Protein AF-A0A3N5PKM7-F1 (afdb_monomer_lite)

Radius of gyration: 23.69 Å; chains: 1; bounding box: 54×50×49 Å

Sequence (70 aa):
MTLDNAGGSEAHVVCDGESLARMAAGDTLDVSLAKQAVTLLHPREYNYYELLRSKLNWGRASRDRPNGRR

Secondary structure (DSSP, 8-state):
----------EEEEETTEEEEEE-TT--------SS-------TT--HHHHHHHHTTTTSTTS-------

Structure (mmCIF, N/CA/C/O backbone):
data_AF-A0A3N5PKM7-F1
#
_entry.id   AF-A0A3N5PKM7-F1
#
loop_
_atom_site.group_PDB
_atom_site.id
_atom_site.type_symbol
_atom_site.label_atom_id
_atom_site.label_alt_id
_atom_site.label_comp_id
_atom_site.label_asym_id
_atom_site.label_entity_id
_atom_site.label_seq_id
_atom_site.pdbx_PDB_ins_code
_atom_site.Cartn_x
_atom_site.Cartn_y
_atom_site.Cartn_z
_atom_site.occupancy
_atom_site.B_iso_or_equiv
_atom_site.auth_seq_id
_atom_site.auth_comp_id
_atom_site.auth_asym_id
_atom_site.auth_atom_id
_atom_site.pdbx_PDB_model_num
ATOM 1 N N . MET A 1 1 ? -28.616 27.894 23.956 1.00 36.12 1 MET A N 1
ATOM 2 C CA . MET A 1 1 ? -28.107 27.577 22.610 1.00 36.12 1 MET A CA 1
ATOM 3 C C . MET A 1 1 ? -26.795 26.848 22.816 1.00 36.12 1 MET A C 1
ATOM 5 O O . MET A 1 1 ? -25.761 27.478 22.984 1.00 36.12 1 MET A O 1
ATOM 9 N N . THR A 1 2 ? -26.884 25.538 23.024 1.00 35.53 2 THR A N 1
ATOM 10 C CA . THR A 1 2 ? -25.731 24.651 23.187 1.00 35.53 2 THR A CA 1
ATOM 11 C C . THR A 1 2 ? -25.011 24.642 21.848 1.00 35.53 2 THR A C 1
ATOM 13 O O . THR A 1 2 ? -25.630 24.370 20.827 1.00 35.53 2 THR A O 1
ATOM 16 N N . LEU A 1 3 ? -23.752 25.070 21.826 1.00 45.34 3 LEU A N 1
ATOM 17 C CA . LEU A 1 3 ? -22.928 24.941 20.635 1.00 45.34 3 LEU A CA 1
ATOM 18 C C . LEU A 1 3 ? -22.518 23.477 20.565 1.00 45.34 3 LEU A C 1
ATOM 20 O O . LEU A 1 3 ? -21.612 23.038 21.274 1.00 45.34 3 LEU A O 1
ATOM 24 N N . ASP A 1 4 ? -23.250 22.718 19.764 1.00 49.47 4 ASP A N 1
ATOM 25 C CA . ASP A 1 4 ? -22.873 21.369 19.388 1.00 49.47 4 ASP A CA 1
ATOM 26 C C . ASP A 1 4 ? -21.516 21.492 18.695 1.00 49.47 4 ASP A C 1
ATOM 28 O O . ASP A 1 4 ? -21.369 22.197 17.695 1.00 49.47 4 ASP A O 1
ATOM 32 N N . ASN A 1 5 ? -20.494 20.865 19.269 1.00 52.50 5 ASN A N 1
ATOM 33 C CA . ASN A 1 5 ? -19.182 20.744 18.658 1.00 52.50 5 ASN A CA 1
ATOM 34 C C . ASN A 1 5 ? -19.312 19.904 17.372 1.00 52.50 5 ASN A C 1
ATOM 36 O O . ASN A 1 5 ? -19.042 18.706 17.373 1.00 52.50 5 ASN A O 1
ATOM 40 N N . ALA A 1 6 ? -19.768 20.515 16.278 1.00 48.81 6 ALA A N 1
ATOM 41 C CA . ALA A 1 6 ? -19.950 19.897 14.964 1.00 48.81 6 ALA A CA 1
ATOM 42 C C . ALA A 1 6 ? -18.608 19.755 14.219 1.00 48.81 6 ALA A C 1
ATOM 44 O O . ALA A 1 6 ? -18.473 20.112 13.053 1.00 48.81 6 ALA A O 1
ATOM 45 N N . GLY A 1 7 ? -17.593 19.269 14.929 1.00 50.72 7 GLY A N 1
ATOM 46 C CA . GLY A 1 7 ? -16.224 19.112 14.447 1.00 50.72 7 GLY A CA 1
ATOM 47 C C . GLY A 1 7 ? -15.545 17.896 15.061 1.00 50.72 7 GLY A C 1
ATOM 48 O O . GLY A 1 7 ? -14.347 17.931 15.331 1.00 50.72 7 GLY A O 1
ATOM 49 N N . GLY A 1 8 ? -16.306 16.834 15.342 1.00 56.03 8 GLY A N 1
ATOM 50 C CA . GLY A 1 8 ? -15.726 15.536 15.669 1.00 56.03 8 GLY A CA 1
ATOM 51 C C . GLY A 1 8 ? -14.843 15.097 14.505 1.00 56.03 8 GLY A C 1
ATOM 52 O O . GLY A 1 8 ? -15.349 14.830 13.421 1.00 56.03 8 GLY A O 1
ATOM 53 N N . SER A 1 9 ? -13.527 15.109 14.711 1.00 69.06 9 SER A N 1
ATOM 54 C CA . SER A 1 9 ? -12.519 14.694 13.733 1.00 69.06 9 SER A CA 1
ATOM 55 C C . SER A 1 9 ? -12.682 13.203 13.420 1.00 69.06 9 SER A C 1
ATOM 57 O O . SER A 1 9 ? -12.016 12.361 14.019 1.00 69.06 9 SER A O 1
ATOM 59 N N . GLU A 1 10 ? -13.585 12.874 12.502 1.00 79.88 10 GLU A N 1
ATOM 60 C CA . GLU A 1 10 ? -13.716 11.535 11.939 1.00 79.88 10 GLU A CA 1
ATOM 61 C C . GLU A 1 10 ? -12.670 11.345 10.835 1.00 79.88 10 GLU A C 1
ATOM 63 O O . GLU A 1 10 ? -12.549 12.162 9.920 1.00 79.88 10 GLU A O 1
ATOM 68 N N . ALA A 1 11 ? -11.900 10.263 10.923 1.00 88.62 11 ALA A N 1
ATOM 69 C CA . ALA A 1 11 ? -10.937 9.878 9.899 1.00 88.62 11 ALA A CA 1
ATOM 70 C C . ALA A 1 11 ? -11.521 8.775 9.010 1.00 88.62 11 ALA A C 1
ATOM 72 O O . ALA A 1 11 ? -12.341 7.970 9.447 1.00 88.62 11 ALA A O 1
ATOM 73 N N . HIS A 1 12 ? -11.087 8.715 7.755 1.00 92.75 12 HIS A N 1
ATOM 74 C CA . HIS A 1 12 ? -11.489 7.669 6.817 1.00 92.75 12 HIS A CA 1
ATOM 75 C C . HIS A 1 12 ? -10.290 6.804 6.445 1.00 92.75 12 HIS A C 1
ATOM 77 O O . HIS A 1 12 ? -9.247 7.317 6.041 1.00 92.75 12 HIS A O 1
ATOM 83 N N . VAL A 1 13 ? -10.460 5.488 6.537 1.00 93.19 13 VAL A N 1
ATOM 84 C CA . VAL A 1 13 ? -9.492 4.507 6.046 1.00 93.19 13 VAL A CA 1
ATOM 85 C C . VAL A 1 13 ? -9.847 4.196 4.602 1.00 93.19 13 VAL A C 1
ATOM 87 O O . VAL A 1 13 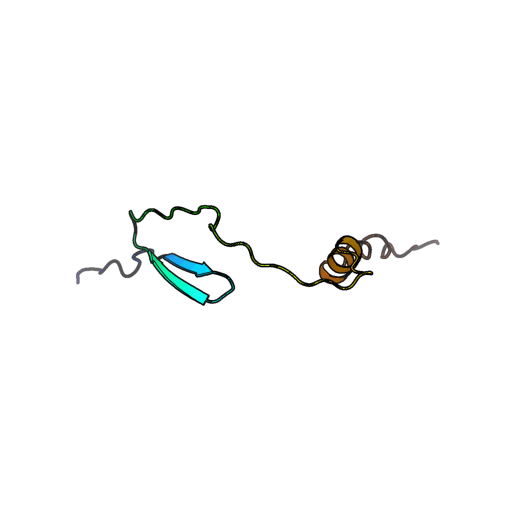? -10.944 3.712 4.313 1.00 93.19 13 VAL A O 1
ATOM 90 N N . VAL A 1 14 ? -8.925 4.496 3.694 1.00 94.56 14 VAL A N 1
ATOM 91 C CA . VAL A 1 14 ? -9.075 4.276 2.254 1.00 94.56 14 VAL A CA 1
ATOM 92 C C . VAL A 1 14 ? -7.878 3.467 1.768 1.00 94.56 14 VAL A C 1
ATOM 94 O O . VAL A 1 14 ? -6.739 3.828 2.062 1.00 94.56 14 VAL A O 1
ATOM 97 N N . CYS A 1 15 ? -8.127 2.388 1.029 1.00 93.19 15 CYS A N 1
ATOM 98 C CA . CYS A 1 15 ? -7.095 1.550 0.420 1.00 93.19 15 CYS A CA 1
ATOM 99 C C . CYS A 1 15 ? -7.305 1.526 -1.094 1.00 93.19 15 CYS A C 1
ATOM 101 O O . CYS A 1 15 ? -8.414 1.268 -1.550 1.00 93.19 15 CYS A O 1
ATOM 103 N N . ASP A 1 16 ? -6.274 1.865 -1.869 1.00 91.88 16 ASP A N 1
ATOM 104 C CA . ASP A 1 16 ? -6.314 1.934 -3.341 1.00 91.88 16 ASP A CA 1
ATOM 105 C C . ASP A 1 16 ? -7.492 2.742 -3.932 1.00 91.88 16 ASP A C 1
ATOM 107 O O . ASP A 1 16 ? -7.937 2.516 -5.055 1.00 91.88 16 ASP A O 1
ATOM 111 N N . GLY A 1 17 ? -7.975 3.740 -3.183 1.00 90.56 17 GLY A N 1
ATOM 112 C CA . GLY A 1 17 ? -9.100 4.600 -3.567 1.00 90.56 17 GLY A CA 1
ATOM 113 C C . GLY A 1 17 ? -10.474 4.109 -3.097 1.00 90.56 17 GLY A C 1
ATOM 114 O O . GLY A 1 17 ? -11.446 4.850 -3.225 1.00 90.56 17 GLY A O 1
ATOM 115 N N . GLU A 1 18 ? -10.564 2.920 -2.501 1.00 93.50 18 GLU A N 1
ATOM 116 C CA . GLU A 1 18 ? -11.794 2.378 -1.922 1.00 93.50 18 GLU A CA 1
ATOM 117 C C . GLU A 1 18 ? -11.881 2.671 -0.418 1.00 93.50 18 GLU A C 1
ATOM 119 O O . GLU A 1 18 ? -10.926 2.457 0.332 1.00 93.50 18 GLU A O 1
ATOM 124 N N . SER A 1 19 ? -13.030 3.176 0.043 1.00 91.50 19 SER A N 1
ATOM 125 C CA . SER A 1 19 ? -13.246 3.455 1.466 1.00 91.50 19 SER A CA 1
ATOM 126 C C . SER A 1 19 ? -13.552 2.167 2.224 1.00 91.50 19 SER A C 1
ATOM 128 O O . SER A 1 19 ? -14.572 1.530 1.986 1.00 91.50 19 SER A O 1
ATOM 130 N N . LEU A 1 20 ? -12.673 1.818 3.161 1.00 92.50 20 LEU A N 1
ATOM 131 C CA . LEU A 1 20 ? -12.774 0.602 3.963 1.00 92.50 20 LEU A CA 1
ATOM 132 C C . LEU A 1 20 ? -13.517 0.826 5.281 1.00 92.50 20 LEU A C 1
ATOM 134 O O . LEU A 1 20 ? -14.295 -0.024 5.704 1.00 92.50 20 LEU A O 1
ATOM 138 N N . ALA A 1 21 ? -13.250 1.946 5.959 1.00 91.56 21 ALA A N 1
ATOM 139 C CA . ALA A 1 21 ? -13.813 2.218 7.278 1.00 91.56 21 ALA A CA 1
ATOM 140 C C . ALA A 1 21 ? -13.780 3.709 7.638 1.00 91.56 21 ALA A C 1
ATOM 142 O O . ALA A 1 21 ? -13.076 4.510 7.016 1.00 91.56 21 ALA A O 1
ATOM 143 N N . ARG A 1 22 ? -14.522 4.064 8.689 1.00 92.25 22 ARG A N 1
ATOM 144 C CA . ARG A 1 22 ? -14.426 5.344 9.395 1.00 92.25 22 ARG A CA 1
ATOM 145 C C . ARG A 1 22 ? -13.870 5.093 10.793 1.00 92.25 22 ARG A C 1
ATOM 147 O O . ARG A 1 22 ? -14.203 4.080 11.398 1.00 92.25 22 ARG A O 1
ATOM 154 N N . MET A 1 23 ? -13.045 6.008 11.278 1.00 90.81 23 MET A N 1
ATOM 155 C CA . MET A 1 23 ? -12.439 5.971 12.602 1.00 90.81 23 MET A CA 1
ATOM 156 C C . MET A 1 23 ? -12.847 7.201 13.403 1.00 90.81 23 MET A C 1
ATOM 158 O O . MET A 1 23 ? -12.875 8.319 12.877 1.00 90.81 23 MET A O 1
ATOM 162 N N . ALA A 1 24 ? -13.127 6.986 14.680 1.00 90.50 24 ALA A N 1
ATOM 163 C CA . ALA A 1 24 ? -13.350 8.025 15.666 1.00 90.50 24 ALA A CA 1
ATOM 164 C C . ALA A 1 24 ? -12.067 8.313 16.463 1.00 90.50 24 ALA A C 1
ATOM 166 O O . ALA A 1 24 ? -11.072 7.585 16.410 1.00 90.50 24 ALA A O 1
ATOM 167 N N . ALA A 1 25 ? -12.087 9.398 17.236 1.00 87.81 25 ALA A N 1
ATOM 168 C CA . ALA A 1 25 ? -11.002 9.708 18.155 1.00 87.81 25 ALA A CA 1
ATOM 169 C C . ALA A 1 25 ? -10.872 8.610 19.228 1.00 87.81 25 ALA A C 1
ATOM 171 O O . ALA A 1 25 ? -11.833 8.315 19.934 1.00 87.81 25 ALA A O 1
ATOM 172 N N . GLY A 1 26 ? -9.671 8.046 19.366 1.00 88.50 26 GLY A N 1
ATOM 173 C CA . GLY A 1 26 ? -9.378 6.952 20.299 1.00 88.50 26 GLY A CA 1
ATOM 174 C C . GL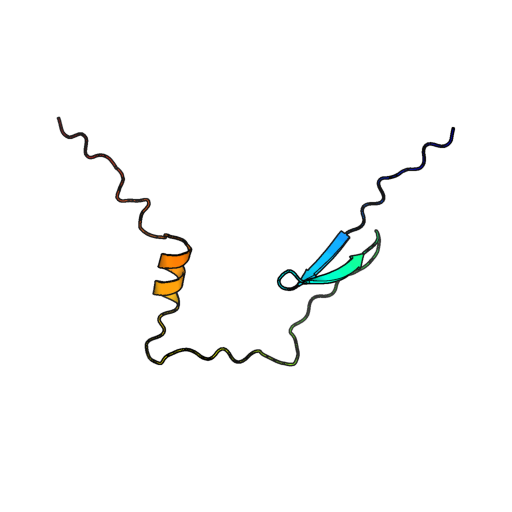Y A 1 26 ? -9.290 5.571 19.644 1.00 88.50 26 GLY A C 1
ATOM 175 O O . GLY A 1 26 ? -8.773 4.649 20.272 1.00 88.50 26 GLY A O 1
ATOM 176 N N . ASP A 1 27 ? -9.712 5.436 18.385 1.00 89.38 27 ASP A N 1
ATOM 177 C CA . ASP A 1 27 ? -9.537 4.195 17.631 1.00 89.38 27 ASP A CA 1
ATOM 178 C C . ASP A 1 27 ? -8.061 3.964 17.273 1.00 89.38 27 ASP A C 1
ATOM 180 O O . ASP A 1 27 ? -7.288 4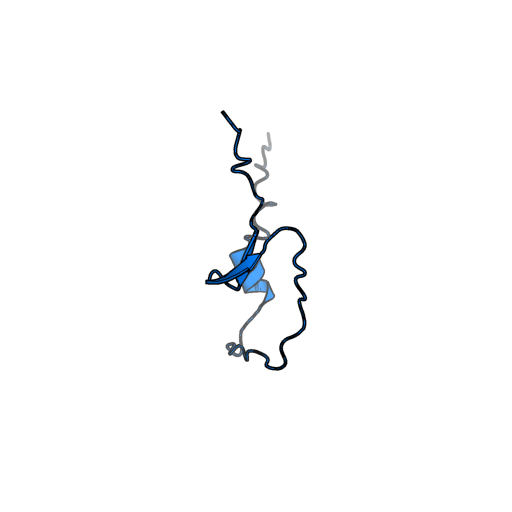.902 17.063 1.00 89.38 27 ASP A O 1
ATOM 184 N N . THR A 1 28 ? -7.671 2.692 17.169 1.00 92.69 28 THR A N 1
ATOM 185 C CA . THR A 1 28 ? -6.319 2.276 16.768 1.00 92.69 28 THR A CA 1
ATOM 186 C C . THR A 1 28 ? -6.367 1.581 15.410 1.00 92.69 28 THR A C 1
ATOM 188 O O . THR A 1 28 ? -7.221 0.727 15.178 1.00 92.69 28 THR A O 1
ATOM 191 N N . LEU A 1 29 ? -5.450 1.952 14.512 1.00 92.25 29 LEU A N 1
ATOM 192 C CA . LEU A 1 29 ? -5.276 1.325 13.203 1.00 92.25 29 LEU A CA 1
ATOM 193 C C . LEU A 1 29 ? -3.972 0.528 13.183 1.00 92.25 29 LEU A C 1
ATOM 195 O O . LEU A 1 29 ? -2.890 1.112 13.224 1.00 92.25 29 LEU A O 1
ATOM 199 N N . ASP A 1 30 ? -4.085 -0.789 13.045 1.00 94.38 30 ASP A N 1
ATOM 200 C CA . ASP A 1 30 ? -2.944 -1.687 12.890 1.00 94.38 30 ASP A CA 1
ATOM 201 C C . ASP A 1 30 ? -2.752 -2.077 11.422 1.00 94.38 30 ASP A C 1
ATOM 203 O O . ASP A 1 30 ? -3.616 -2.696 10.798 1.00 94.38 30 ASP A O 1
ATOM 207 N N . VAL A 1 31 ? -1.585 -1.744 10.866 1.00 94.38 31 VAL A N 1
ATOM 208 C CA . VAL A 1 31 ? -1.197 -2.113 9.499 1.00 94.38 31 VAL A CA 1
ATOM 209 C C . VAL A 1 31 ? -0.173 -3.237 9.565 1.00 94.38 31 VAL A C 1
ATOM 211 O O . VAL A 1 31 ? 0.898 -3.089 10.150 1.00 94.38 31 VAL A O 1
ATOM 214 N N . SER A 1 32 ? -0.494 -4.368 8.943 1.00 95.88 32 SER A N 1
ATOM 215 C CA . SER A 1 32 ? 0.382 -5.538 8.888 1.00 95.88 32 SER A CA 1
ATOM 216 C C . SER A 1 32 ? 0.509 -6.065 7.463 1.00 95.88 32 SER A C 1
ATOM 218 O O . SER A 1 32 ? -0.315 -5.773 6.595 1.00 95.88 32 SER A O 1
ATOM 220 N N . LEU A 1 33 ? 1.571 -6.833 7.210 1.00 95.62 33 LEU A N 1
ATOM 221 C CA . LEU A 1 33 ? 1.759 -7.482 5.919 1.00 95.62 33 LEU A CA 1
ATOM 222 C C . LEU A 1 33 ? 0.633 -8.500 5.686 1.00 95.62 33 LEU A C 1
ATOM 224 O O . LEU A 1 33 ? 0.404 -9.385 6.515 1.00 95.62 33 LEU A O 1
ATOM 228 N N . ALA A 1 34 ? -0.043 -8.398 4.542 1.00 93.75 34 ALA A N 1
ATOM 229 C CA . ALA A 1 34 ? -1.059 -9.363 4.149 1.00 93.75 34 ALA A CA 1
ATOM 230 C C . ALA A 1 34 ? -0.451 -10.767 3.991 1.00 93.75 34 ALA A C 1
ATOM 232 O O . ALA A 1 34 ? 0.669 -10.932 3.506 1.00 93.75 34 ALA A O 1
ATOM 233 N N . LYS A 1 35 ? -1.214 -11.802 4.362 1.00 95.94 35 LYS A N 1
ATOM 234 C CA . LYS A 1 35 ? -0.784 -13.202 4.192 1.00 95.94 35 LYS A CA 1
ATOM 235 C C . LYS A 1 35 ? -0.677 -13.595 2.718 1.00 95.94 35 LYS A C 1
ATOM 237 O O . LYS A 1 35 ? 0.085 -14.492 2.373 1.00 95.94 35 LYS A O 1
ATOM 242 N N . GLN A 1 36 ? -1.467 -12.952 1.864 1.00 95.44 36 GLN A N 1
ATOM 243 C CA . GLN A 1 36 ? -1.512 -13.179 0.429 1.00 95.44 36 GLN A CA 1
ATOM 244 C C . GLN A 1 36 ? -0.805 -12.036 -0.299 1.00 95.44 36 GLN A C 1
ATOM 246 O O . GLN A 1 36 ? -1.069 -10.865 -0.033 1.00 95.44 36 GLN A O 1
ATOM 251 N N . ALA A 1 37 ? 0.067 -12.387 -1.243 1.00 94.12 37 ALA A N 1
ATOM 252 C CA . ALA A 1 37 ? 0.742 -11.432 -2.110 1.00 94.12 37 ALA A CA 1
ATOM 253 C C . ALA A 1 37 ? 0.083 -11.396 -3.492 1.00 94.12 37 ALA A C 1
ATOM 255 O O . ALA A 1 37 ? -0.361 -12.421 -4.013 1.00 94.12 37 ALA A O 1
ATOM 256 N N . VAL A 1 38 ? 0.068 -10.216 -4.107 1.00 92.69 38 VAL A N 1
ATOM 257 C CA . VAL A 1 38 ? -0.379 -10.051 -5.491 1.00 92.69 38 VAL A CA 1
ATOM 258 C C . VAL A 1 38 ? 0.762 -10.432 -6.433 1.00 92.69 38 VAL A C 1
ATOM 260 O O . VAL A 1 38 ? 1.872 -9.912 -6.323 1.00 92.69 38 VAL A O 1
ATOM 263 N N . THR A 1 39 ? 0.496 -11.327 -7.386 1.00 92.19 39 THR A N 1
ATOM 264 C CA . THR A 1 39 ? 1.434 -11.634 -8.473 1.00 92.19 39 THR A CA 1
ATOM 265 C C . THR A 1 39 ? 1.229 -10.649 -9.615 1.00 92.19 39 THR A C 1
ATOM 267 O O . THR A 1 39 ? 0.219 -10.691 -10.314 1.00 92.19 39 THR A O 1
ATOM 270 N N . LEU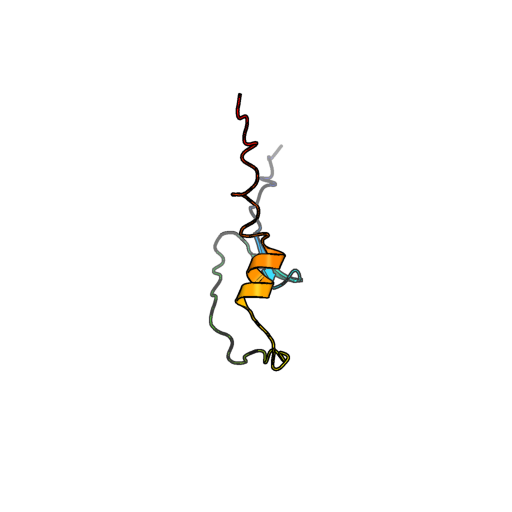 A 1 40 ? 2.203 -9.765 -9.822 1.00 88.81 40 LEU A N 1
ATOM 271 C CA . LEU A 1 40 ? 2.203 -8.846 -10.954 1.00 88.81 40 LEU A CA 1
ATOM 272 C C . LEU A 1 40 ? 2.855 -9.521 -12.163 1.00 88.81 40 LEU A C 1
ATOM 274 O O . LEU A 1 40 ? 4.037 -9.865 -12.131 1.00 88.81 40 LEU A O 1
ATOM 278 N N . LEU A 1 41 ? 2.089 -9.700 -13.238 1.00 89.50 41 LEU A N 1
ATOM 279 C CA . LEU A 1 41 ? 2.613 -10.205 -14.504 1.00 89.50 41 LEU A CA 1
ATOM 280 C C . LEU A 1 41 ? 3.331 -9.075 -15.240 1.00 89.50 41 LEU A C 1
ATOM 282 O O . LEU A 1 41 ? 2.734 -8.038 -15.527 1.00 89.50 41 LEU A O 1
ATOM 286 N N . HIS A 1 42 ? 4.602 -9.288 -15.570 1.00 82.88 42 HIS A N 1
ATOM 287 C CA . HIS A 1 42 ? 5.392 -8.336 -16.339 1.00 82.88 42 HIS A CA 1
ATOM 288 C C . HIS A 1 42 ? 5.941 -8.979 -17.624 1.00 82.88 42 HIS A C 1
ATOM 290 O O . HIS A 1 42 ? 6.328 -10.151 -17.615 1.00 82.88 42 HIS A O 1
ATOM 296 N N . PRO A 1 43 ? 6.001 -8.234 -18.744 1.00 85.44 43 PRO A N 1
ATOM 297 C CA . PRO A 1 43 ? 6.707 -8.674 -19.945 1.00 85.44 43 PRO A CA 1
ATOM 298 C C . PRO A 1 43 ? 8.182 -9.005 -19.661 1.00 85.44 43 PRO A C 1
ATOM 300 O O . PRO A 1 43 ? 8.781 -8.475 -18.724 1.00 85.44 43 PRO A O 1
ATOM 303 N N . ARG A 1 44 ? 8.800 -9.855 -20.495 1.00 80.50 44 ARG A N 1
ATOM 304 C CA . ARG A 1 44 ? 10.222 -10.240 -20.347 1.00 80.50 44 ARG A CA 1
ATOM 305 C C . ARG A 1 44 ? 11.177 -9.044 -20.422 1.00 80.50 44 ARG A C 1
ATOM 307 O O . ARG A 1 44 ? 12.226 -9.063 -19.794 1.00 80.50 44 ARG A O 1
ATOM 314 N N . GLU A 1 45 ? 10.789 -8.013 -21.161 1.00 82.12 45 GLU A N 1
ATOM 315 C CA . GLU A 1 45 ? 11.556 -6.780 -21.381 1.00 82.12 45 GLU A CA 1
ATOM 316 C C . GLU A 1 45 ? 11.147 -5.656 -20.411 1.00 82.12 45 GLU A C 1
ATOM 318 O O . GLU A 1 45 ? 11.439 -4.485 -20.635 1.00 82.12 45 GLU A O 1
ATOM 323 N N . TYR A 1 46 ? 10.434 -5.983 -19.329 1.00 79.69 46 TYR A N 1
ATOM 324 C CA . TYR A 1 46 ? 9.944 -4.981 -18.391 1.00 79.69 46 TYR A CA 1
ATOM 325 C C . TYR A 1 46 ? 11.086 -4.333 -17.597 1.00 79.69 46 TYR A C 1
ATOM 327 O O . TYR A 1 46 ? 11.694 -4.955 -16.725 1.00 79.69 46 TYR A O 1
ATOM 335 N N . ASN A 1 47 ? 11.336 -3.049 -17.861 1.00 82.75 47 ASN A N 1
ATOM 336 C CA . ASN A 1 47 ? 12.297 -2.237 -17.124 1.00 82.75 47 ASN A CA 1
ATOM 337 C C . ASN A 1 47 ? 11.578 -1.292 -16.150 1.00 82.75 47 ASN A C 1
ATOM 339 O O . ASN A 1 47 ? 11.094 -0.218 -16.520 1.00 82.75 47 ASN A O 1
ATOM 343 N N . TYR A 1 48 ? 11.546 -1.686 -14.874 1.00 82.50 48 TYR A N 1
ATOM 344 C CA . TYR A 1 48 ? 10.915 -0.912 -13.801 1.00 82.50 48 TYR A CA 1
ATOM 345 C C . TYR A 1 48 ? 11.456 0.524 -13.710 1.00 82.50 48 TYR A C 1
ATOM 347 O O . TYR A 1 48 ? 10.689 1.472 -13.536 1.00 82.50 48 TYR A O 1
ATOM 355 N N . TYR A 1 49 ? 12.769 0.709 -13.869 1.00 84.06 49 TYR A N 1
ATOM 356 C CA . TYR A 1 49 ? 13.403 2.020 -13.729 1.00 84.06 49 TYR A CA 1
ATOM 357 C C . TYR A 1 49 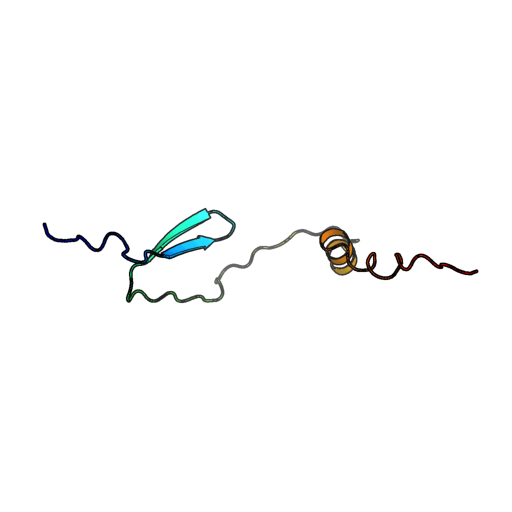? 13.105 2.951 -14.905 1.00 84.06 49 TYR A C 1
ATOM 359 O O . TYR A 1 49 ? 12.949 4.153 -14.700 1.00 84.06 49 TYR A O 1
ATOM 367 N N . GLU A 1 50 ? 13.021 2.430 -16.129 1.00 83.00 50 GLU A N 1
ATOM 368 C CA . GLU A 1 50 ? 12.607 3.226 -17.292 1.00 83.00 50 GLU A CA 1
ATOM 369 C C . GLU A 1 50 ? 11.162 3.694 -17.162 1.00 83.00 50 GLU A C 1
ATOM 371 O O . GLU A 1 50 ? 10.887 4.885 -17.336 1.00 83.00 50 GLU A O 1
ATOM 376 N N . 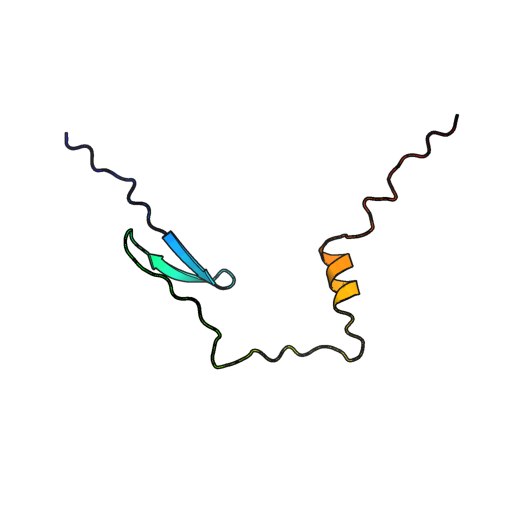LEU A 1 51 ? 10.257 2.792 -16.769 1.00 84.62 51 LEU A N 1
ATOM 377 C CA . LEU A 1 51 ? 8.859 3.143 -16.550 1.00 84.62 51 LEU A CA 1
ATOM 378 C C . LEU A 1 51 ? 8.713 4.185 -15.435 1.00 84.62 51 LEU A C 1
ATOM 380 O O . LEU A 1 51 ? 7.977 5.156 -15.599 1.00 84.62 51 LEU A O 1
ATOM 384 N N . LEU A 1 52 ? 9.440 4.023 -14.324 1.00 86.50 52 LEU A N 1
ATOM 385 C CA . LEU A 1 52 ? 9.423 4.976 -13.216 1.00 86.50 52 LEU A CA 1
ATOM 386 C C . LEU A 1 52 ? 9.935 6.358 -13.647 1.00 86.50 52 LEU A C 1
ATOM 388 O O . LEU A 1 52 ? 9.287 7.364 -13.364 1.00 86.50 52 LEU A O 1
ATOM 392 N N . ARG A 1 53 ? 11.057 6.420 -14.380 1.00 85.69 53 ARG A N 1
ATOM 393 C CA . ARG A 1 53 ? 11.598 7.688 -14.904 1.00 85.69 53 ARG A CA 1
ATOM 394 C C . ARG A 1 53 ? 10.631 8.370 -15.863 1.00 85.69 53 ARG A C 1
ATOM 396 O O . ARG A 1 53 ? 10.504 9.589 -15.809 1.00 85.69 53 ARG A O 1
ATOM 403 N N . SER A 1 54 ? 9.947 7.603 -16.712 1.00 83.88 54 SER A N 1
ATOM 404 C CA . SER A 1 54 ? 8.933 8.130 -17.627 1.00 83.88 54 SER A CA 1
ATOM 405 C C . SER A 1 54 ? 7.718 8.676 -16.871 1.00 83.88 54 SER A C 1
ATOM 407 O O . SER A 1 54 ? 7.340 9.823 -17.096 1.00 83.88 54 SER A O 1
ATOM 409 N N . LYS A 1 55 ? 7.162 7.905 -15.924 1.00 88.56 55 LYS A N 1
ATOM 410 C CA . LYS A 1 55 ? 5.989 8.302 -15.124 1.00 88.56 55 LYS A CA 1
ATOM 411 C C . LYS A 1 55 ? 6.248 9.524 -14.242 1.00 88.56 55 LYS A C 1
ATOM 413 O O . LYS A 1 55 ? 5.369 10.364 -14.103 1.00 88.56 55 LYS A O 1
ATOM 418 N N . LEU A 1 56 ? 7.443 9.629 -13.660 1.00 87.25 56 LEU A N 1
ATOM 419 C CA . LEU A 1 56 ? 7.830 10.743 -12.785 1.00 87.25 56 LEU A CA 1
ATOM 420 C C . LEU A 1 56 ? 8.552 11.878 -13.526 1.00 87.25 56 LEU A C 1
ATOM 422 O O . LEU A 1 56 ? 8.966 12.857 -12.908 1.00 87.25 56 LEU A O 1
ATOM 426 N N . ASN A 1 57 ? 8.731 11.744 -14.843 1.00 78.06 57 ASN A N 1
ATOM 427 C CA . ASN A 1 57 ? 9.450 12.688 -15.698 1.00 78.06 57 ASN A CA 1
ATOM 428 C C . ASN A 1 57 ? 10.883 13.024 -15.217 1.00 78.06 57 ASN A C 1
ATOM 430 O O . ASN A 1 57 ? 11.405 14.126 -15.424 1.00 78.06 57 ASN A O 1
ATOM 434 N N . TRP A 1 58 ? 11.547 12.073 -14.560 1.00 79.06 58 TRP A N 1
ATOM 435 C CA . TRP A 1 58 ? 12.900 12.252 -14.038 1.00 79.06 58 TRP A CA 1
ATOM 436 C C . TRP A 1 58 ? 13.931 12.325 -15.170 1.00 79.06 58 TRP A C 1
ATOM 438 O O . TRP A 1 58 ? 13.967 11.477 -16.058 1.00 79.06 58 TRP A O 1
ATOM 448 N N . GLY A 1 59 ? 14.800 13.342 -15.122 1.00 67.88 59 GLY A N 1
ATOM 449 C CA . GLY A 1 59 ? 15.852 13.582 -16.120 1.00 67.88 59 GLY A CA 1
ATOM 450 C C . GLY A 1 59 ? 15.542 14.671 -17.155 1.00 67.88 59 GLY A C 1
ATOM 451 O O . GLY A 1 59 ? 16.440 15.053 -17.904 1.00 67.88 59 GLY A O 1
ATOM 452 N N . ARG A 1 60 ? 14.325 15.241 -17.177 1.00 60.59 60 ARG A N 1
ATOM 453 C CA . ARG A 1 60 ? 14.014 16.409 -18.030 1.00 60.59 60 ARG A CA 1
ATOM 454 C C . ARG A 1 60 ? 14.359 17.762 -17.395 1.00 60.59 60 ARG A C 1
ATOM 456 O O . ARG A 1 60 ? 14.634 18.708 -18.124 1.00 60.59 60 ARG A O 1
ATOM 463 N N . ALA A 1 61 ? 14.457 17.844 -16.067 1.00 57.28 61 ALA A N 1
ATOM 464 C CA . ALA A 1 61 ? 14.668 19.108 -15.347 1.00 57.28 61 ALA A CA 1
ATOM 465 C C . ALA A 1 61 ? 16.092 19.712 -15.435 1.00 57.28 61 ALA A C 1
ATOM 467 O O . ALA A 1 61 ? 16.301 20.824 -14.969 1.00 57.28 61 ALA A O 1
ATOM 468 N N . SER A 1 62 ? 17.081 19.030 -16.032 1.00 54.38 62 SER A N 1
ATOM 469 C CA . SER A 1 62 ? 18.453 19.572 -16.155 1.00 54.38 62 SER A CA 1
ATOM 470 C C . SER A 1 62 ? 18.805 20.101 -17.551 1.00 54.38 62 SER A C 1
ATOM 472 O O . SER A 1 62 ? 19.916 20.602 -17.737 1.00 54.38 62 SER A O 1
ATOM 474 N N . ARG A 1 63 ? 17.915 19.984 -18.545 1.00 56.09 63 ARG A N 1
ATOM 475 C CA . ARG A 1 63 ? 18.200 20.453 -19.914 1.00 56.09 63 ARG A CA 1
ATOM 476 C C . ARG A 1 63 ? 17.647 21.836 -20.237 1.00 56.09 63 ARG A C 1
ATOM 478 O O . ARG A 1 63 ? 18.071 22.405 -21.233 1.00 56.09 63 ARG A O 1
ATOM 485 N N . ASP A 1 64 ? 16.814 22.399 -19.368 1.00 57.50 64 ASP A N 1
ATOM 486 C CA . ASP A 1 64 ? 16.223 23.728 -19.555 1.00 57.50 64 ASP A CA 1
ATOM 487 C C . ASP A 1 64 ? 17.013 24.832 -18.831 1.00 57.50 64 ASP A C 1
ATOM 489 O O . ASP A 1 64 ? 16.464 25.756 -18.237 1.00 57.50 64 ASP A O 1
ATOM 493 N N . ARG A 1 65 ? 18.350 24.750 -18.876 1.00 53.94 65 ARG A N 1
ATOM 494 C CA . ARG A 1 65 ? 19.154 25.972 -18.790 1.00 53.94 65 ARG A CA 1
ATOM 495 C C . ARG A 1 65 ? 19.169 26.566 -20.196 1.00 53.94 65 ARG A C 1
ATOM 497 O O . ARG A 1 65 ? 19.885 26.012 -21.035 1.00 53.94 65 ARG A O 1
ATOM 504 N N . PRO A 1 66 ? 18.439 27.659 -20.489 1.00 55.03 66 PRO A N 1
ATOM 505 C CA . PRO A 1 66 ? 18.698 28.405 -21.705 1.00 55.03 66 PRO A CA 1
ATOM 506 C C . PRO A 1 66 ? 20.169 28.819 -21.667 1.00 55.03 66 PRO A C 1
ATOM 508 O O . PRO A 1 66 ? 20.608 29.595 -20.818 1.00 55.03 66 PRO A O 1
ATOM 511 N N . ASN A 1 67 ? 20.953 28.225 -22.560 1.00 56.69 67 ASN A N 1
ATOM 512 C CA . ASN A 1 67 ? 22.325 28.609 -22.831 1.00 56.69 67 ASN A CA 1
ATOM 513 C C . ASN A 1 67 ? 22.300 29.987 -23.507 1.00 56.69 67 ASN A C 1
ATOM 515 O O . ASN A 1 67 ? 22.437 30.097 -24.724 1.00 56.69 67 ASN A O 1
ATOM 519 N N . GLY A 1 68 ? 22.085 31.034 -22.712 1.00 56.75 68 GLY A N 1
ATOM 520 C CA . GLY A 1 68 ? 22.283 32.426 -23.095 1.00 56.75 68 GLY A CA 1
ATOM 521 C C . GLY A 1 68 ? 23.774 32.724 -23.193 1.00 56.75 68 GLY A C 1
ATOM 522 O O . GLY A 1 68 ? 24.349 33.354 -22.314 1.00 56.75 68 GLY A O 1
ATOM 523 N N . ARG A 1 69 ? 24.415 32.217 -24.250 1.00 55.25 69 ARG A N 1
ATOM 524 C CA . ARG A 1 69 ? 25.705 32.714 -24.731 1.00 55.25 69 ARG A CA 1
ATOM 525 C C . ARG A 1 69 ? 25.446 33.915 -25.638 1.00 55.25 69 ARG A C 1
ATOM 527 O O . ARG A 1 69 ? 25.141 33.705 -26.811 1.00 55.25 69 ARG A O 1
ATOM 534 N N . ARG A 1 70 ? 25.612 35.124 -25.104 1.00 47.56 70 ARG A N 1
ATOM 535 C CA . ARG A 1 70 ? 26.375 36.258 -25.666 1.00 47.56 70 ARG A CA 1
ATOM 536 C C . ARG A 1 70 ? 26.093 37.526 -24.877 1.00 47.56 70 ARG A C 1
ATOM 538 O O . ARG A 1 70 ? 24.903 37.793 -24.621 1.00 47.56 70 ARG A O 1
#

Foldseek 3Di:
DDPDPPCQPKDFDADPNRTDDIDGPPDDDDDDDDPDDDDDDDDPPDDPVVVVCVVVVPPPVPPPPPPPDD

pLDDT: mean 78.28, std 17.36, range [35.53, 95.94]